Protein AF-A0A392UI89-F1 (afdb_monomer_lite)

Secondary structure (DSSP, 8-state):
---------S--TTHHHHHHHHHH----S-HHHHHHHHHHHTTEEEETTEEEEPPS----PPP-----

Sequence (68 aa):
MSLNINVIGDNNYWMTPIYNFLAHGTLPIEQKEAAVIRRRACAYVILDGKLYKRGFSIPLLKCVDEDT

Foldseek 3Di:
DDDPFPPDDDDDPLVVQLLCCQVPVDADPPPVRRVVSVVLNVQWHADPSDIGGNDPDPPPDPDDDPPD

pLDDT: mean 73.87, std 17.39, range [31.41, 92.19]

Radius of gyration: 15.83 Å; chains: 1; bounding box: 28×20×54 Å

Structure (mmCIF, N/CA/C/O backbone):
data_AF-A0A392UI89-F1
#
_entry.id   AF-A0A392UI89-F1
#
loop_
_atom_site.group_PDB
_atom_site.id
_atom_site.type_symbol
_atom_site.label_atom_id
_atom_site.label_alt_id
_atom_site.label_comp_id
_atom_site.label_asym_id
_atom_site.label_entity_id
_atom_site.label_seq_id
_atom_site.pdbx_PDB_ins_code
_atom_site.Cartn_x
_atom_site.Cartn_y
_atom_site.Cartn_z
_atom_site.occupancy
_atom_site.B_iso_or_equiv
_atom_site.auth_seq_id
_atom_site.auth_comp_id
_atom_site.auth_asym_id
_atom_site.auth_atom_id
_atom_site.pdbx_PDB_model_num
ATOM 1 N N . MET A 1 1 ? 16.664 -1.012 -16.393 1.00 36.72 1 MET A N 1
ATOM 2 C CA . MET A 1 1 ? 16.179 -0.144 -15.297 1.00 36.72 1 MET A CA 1
ATOM 3 C C . MET A 1 1 ? 15.905 -1.024 -14.095 1.00 36.72 1 MET A C 1
ATOM 5 O O . MET A 1 1 ? 14.929 -1.760 -14.104 1.00 36.72 1 MET A O 1
ATOM 9 N N . SER A 1 2 ? 16.804 -1.023 -13.115 1.00 31.41 2 SER A N 1
ATOM 10 C CA . SER A 1 2 ? 16.658 -1.855 -11.922 1.00 31.41 2 SER A CA 1
ATOM 11 C C . SER A 1 2 ? 15.721 -1.158 -10.942 1.00 31.41 2 SER A C 1
ATOM 13 O O . SER A 1 2 ? 16.043 -0.095 -10.410 1.00 31.41 2 SER A O 1
ATOM 15 N N . LEU A 1 3 ? 14.539 -1.739 -10.740 1.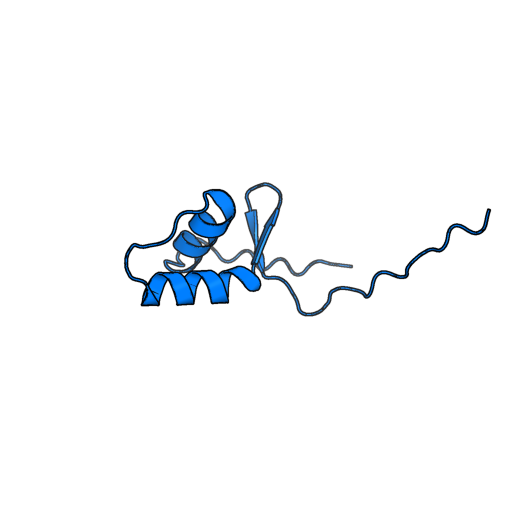00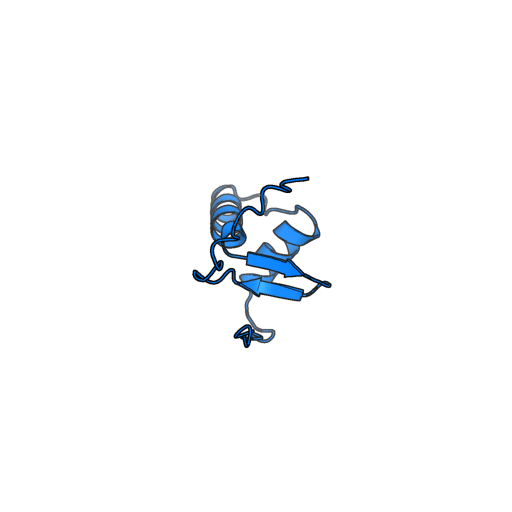 40.94 3 LEU A N 1
ATOM 16 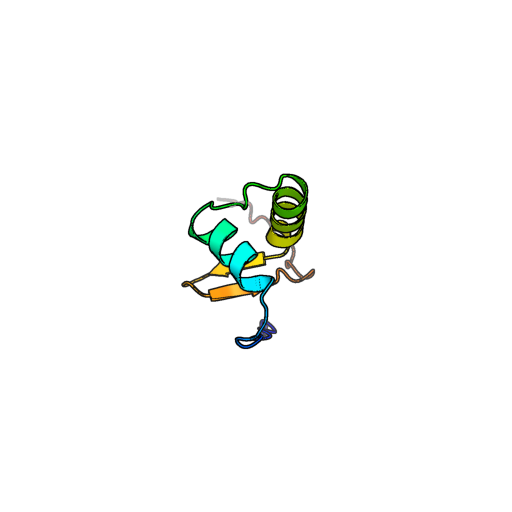C CA . LEU A 1 3 ? 13.639 -1.362 -9.659 1.00 40.94 3 LEU A CA 1
ATOM 17 C C . LEU A 1 3 ? 14.395 -1.656 -8.353 1.00 40.94 3 LEU A C 1
ATOM 19 O O . LEU A 1 3 ? 14.675 -2.815 -8.055 1.00 40.94 3 LEU A O 1
ATOM 23 N N . ASN A 1 4 ? 14.797 -0.625 -7.608 1.00 40.38 4 ASN A N 1
ATOM 24 C CA . ASN A 1 4 ? 15.412 -0.810 -6.293 1.00 40.38 4 ASN A CA 1
ATOM 25 C C . ASN A 1 4 ? 14.321 -1.275 -5.320 1.00 40.38 4 ASN A C 1
ATOM 27 O O . ASN A 1 4 ? 13.674 -0.476 -4.643 1.00 40.38 4 ASN A O 1
ATOM 31 N N . ILE A 1 5 ? 14.071 -2.583 -5.318 1.00 47.25 5 ILE A N 1
ATOM 32 C CA . ILE A 1 5 ? 13.146 -3.252 -4.412 1.00 47.25 5 ILE A CA 1
ATOM 33 C C . ILE A 1 5 ? 13.906 -3.458 -3.108 1.00 47.25 5 ILE A C 1
ATOM 35 O O . ILE A 1 5 ? 14.657 -4.417 -2.956 1.00 47.25 5 ILE A O 1
ATOM 39 N N . ASN A 1 6 ? 13.730 -2.537 -2.166 1.00 50.00 6 ASN A N 1
ATOM 40 C CA . ASN A 1 6 ? 14.195 -2.766 -0.808 1.00 50.00 6 ASN A CA 1
ATOM 41 C C . ASN A 1 6 ? 13.174 -3.702 -0.139 1.00 50.00 6 ASN A C 1
ATOM 43 O O . ASN A 1 6 ? 12.102 -3.258 0.276 1.00 50.00 6 ASN A O 1
ATOM 47 N N . VAL A 1 7 ? 13.454 -5.009 -0.136 1.00 48.03 7 VAL A N 1
ATOM 48 C CA . VAL A 1 7 ? 12.672 -6.007 0.610 1.00 48.03 7 VAL A CA 1
ATOM 49 C C . VAL A 1 7 ? 12.968 -5.782 2.091 1.00 48.03 7 VAL A C 1
ATOM 51 O O . VAL A 1 7 ? 14.018 -6.172 2.591 1.00 48.03 7 VAL A O 1
ATOM 54 N N . ILE A 1 8 ? 12.075 -5.081 2.784 1.00 53.34 8 ILE A N 1
ATOM 55 C CA . ILE A 1 8 ? 12.244 -4.753 4.202 1.00 53.34 8 ILE A CA 1
ATOM 56 C C . ILE A 1 8 ? 11.586 -5.876 5.011 1.00 53.34 8 ILE A C 1
ATOM 58 O O . ILE A 1 8 ? 10.365 -6.009 5.011 1.00 53.34 8 ILE A O 1
ATOM 62 N N . GLY A 1 9 ? 12.417 -6.710 5.638 1.00 42.44 9 GLY A N 1
ATOM 63 C CA . GLY A 1 9 ? 12.010 -7.915 6.358 1.00 42.44 9 GLY A CA 1
ATOM 64 C C . GLY A 1 9 ? 11.180 -7.667 7.625 1.00 42.44 9 GLY A C 1
ATOM 65 O O . GLY A 1 9 ? 11.472 -6.766 8.407 1.00 42.44 9 GLY A O 1
ATOM 66 N N . ASP A 1 10 ? 10.154 -8.508 7.765 1.00 45.34 10 ASP A N 1
ATOM 67 C CA . ASP A 1 10 ? 9.519 -9.164 8.928 1.00 45.34 10 ASP A CA 1
ATOM 68 C C . ASP A 1 10 ? 9.265 -8.444 10.273 1.00 45.34 10 ASP A C 1
ATOM 70 O O . ASP A 1 10 ? 8.413 -8.896 11.026 1.00 45.34 10 ASP A O 1
ATOM 74 N N . ASN A 1 11 ? 9.895 -7.312 10.603 1.00 47.19 11 ASN A N 1
ATOM 75 C CA . ASN A 1 11 ? 9.794 -6.712 11.949 1.00 47.19 11 ASN A CA 1
ATOM 76 C C . ASN A 1 11 ? 9.059 -5.358 12.000 1.00 47.19 11 ASN A C 1
ATOM 78 O O . ASN A 1 11 ? 9.188 -4.584 12.949 1.00 47.19 11 ASN A O 1
ATOM 82 N N . ASN A 1 12 ? 8.289 -5.025 10.963 1.00 56.44 12 ASN A N 1
ATOM 83 C CA . ASN A 1 12 ? 7.596 -3.743 10.883 1.00 56.44 12 ASN A CA 1
ATOM 84 C C . ASN A 1 12 ? 6.122 -3.887 11.257 1.00 56.44 12 ASN A C 1
ATOM 86 O O . ASN A 1 12 ? 5.262 -4.025 10.390 1.00 56.44 12 ASN A O 1
ATOM 90 N N . TYR A 1 13 ? 5.823 -3.723 12.548 1.00 57.56 13 TYR A N 1
ATOM 91 C CA . TYR A 1 13 ? 4.457 -3.614 13.084 1.00 57.56 13 TYR A CA 1
ATOM 92 C C . TYR A 1 13 ? 3.580 -2.601 12.322 1.00 57.56 13 TYR A C 1
ATOM 94 O O . TYR A 1 13 ? 2.364 -2.702 12.321 1.00 57.56 13 TYR A O 1
ATOM 102 N N . TRP A 1 14 ? 4.188 -1.624 11.639 1.00 59.47 14 TRP A N 1
ATOM 103 C CA . TRP A 1 14 ? 3.503 -0.641 10.798 1.00 59.47 14 TRP A CA 1
ATOM 104 C C . TRP A 1 14 ? 3.258 -1.090 9.346 1.00 59.47 14 TRP A C 1
ATOM 106 O O . TRP A 1 14 ? 2.386 -0.524 8.688 1.00 59.47 14 TRP A O 1
ATOM 116 N N . MET A 1 15 ? 4.006 -2.068 8.822 1.00 66.31 15 MET A N 1
ATOM 117 C CA . MET A 1 15 ? 3.780 -2.624 7.481 1.00 66.31 15 MET A CA 1
ATOM 118 C C . MET A 1 15 ? 2.569 -3.548 7.471 1.00 66.31 15 MET A C 1
ATOM 120 O O . MET A 1 15 ? 1.797 -3.494 6.521 1.00 66.31 15 MET A O 1
ATOM 124 N N . THR A 1 16 ? 2.352 -4.312 8.542 1.00 77.25 16 THR A N 1
ATOM 125 C CA . THR A 1 16 ? 1.183 -5.187 8.708 1.00 77.25 16 THR A CA 1
ATOM 126 C C . THR A 1 16 ? -0.158 -4.453 8.543 1.00 77.25 16 THR A C 1
ATOM 128 O O . THR A 1 16 ? -0.954 -4.873 7.707 1.00 77.25 16 THR A O 1
ATOM 131 N N . PRO A 1 17 ? -0.437 -3.324 9.227 1.00 85.00 17 PRO A N 1
ATOM 132 C CA . PRO A 1 17 ? -1.690 -2.597 9.046 1.00 85.00 17 PRO A CA 1
ATOM 133 C C . PRO A 1 17 ? -1.804 -1.922 7.674 1.00 85.00 17 PRO A C 1
ATOM 135 O O . PRO A 1 17 ? -2.910 -1.812 7.153 1.00 85.00 17 PRO A O 1
ATOM 138 N N . ILE A 1 18 ? -0.695 -1.505 7.047 1.00 88.62 18 ILE A N 1
ATOM 139 C CA . ILE A 1 18 ? -0.726 -0.976 5.670 1.00 88.62 18 ILE A CA 1
ATOM 140 C C . ILE A 1 18 ? -1.030 -2.092 4.668 1.00 88.62 18 ILE A C 1
ATOM 142 O O . ILE A 1 18 ? -1.845 -1.890 3.771 1.00 88.62 18 ILE A O 1
ATOM 146 N N . TYR A 1 19 ? -0.398 -3.257 4.821 1.00 87.50 19 TYR A N 1
ATOM 147 C CA . TYR A 1 19 ? -0.655 -4.427 3.991 1.00 87.50 19 TYR A CA 1
ATOM 148 C C . TYR A 1 19 ? -2.107 -4.867 4.132 1.00 87.50 19 TYR A C 1
ATOM 150 O O . TYR A 1 19 ? -2.801 -4.957 3.130 1.00 87.50 19 TYR A O 1
ATOM 158 N N . ASN A 1 20 ? -2.596 -5.042 5.361 1.00 88.44 20 ASN A N 1
ATOM 159 C CA . ASN A 1 20 ? -3.977 -5.443 5.614 1.00 88.44 20 ASN A CA 1
ATOM 160 C C . ASN A 1 20 ? -4.976 -4.423 5.058 1.00 88.44 20 ASN A C 1
ATOM 162 O O . ASN A 1 20 ? -5.982 -4.802 4.465 1.00 88.44 20 ASN A O 1
ATOM 166 N N . PHE A 1 21 ? -4.687 -3.127 5.181 1.00 91.25 21 PHE A N 1
ATOM 167 C CA . PHE A 1 21 ? -5.517 -2.097 4.568 1.00 91.25 21 PHE A CA 1
ATOM 168 C C . PHE A 1 21 ? -5.540 -2.196 3.036 1.00 91.25 21 PHE A C 1
ATOM 170 O O . PHE A 1 21 ? -6.611 -2.128 2.441 1.00 91.25 21 PHE A O 1
ATOM 177 N N . LEU A 1 22 ? -4.388 -2.386 2.387 1.00 89.00 22 LEU A N 1
ATOM 178 C CA . LEU A 1 22 ? -4.301 -2.469 0.925 1.00 89.00 22 LEU A CA 1
ATOM 179 C C . LEU A 1 22 ? -4.811 -3.806 0.355 1.00 89.00 22 LEU A C 1
ATOM 181 O O . LEU A 1 22 ? -5.376 -3.811 -0.734 1.00 89.00 22 LEU A O 1
ATOM 185 N N . ALA A 1 23 ? -4.615 -4.919 1.064 1.00 89.38 23 ALA A N 1
ATOM 186 C CA . ALA A 1 23 ? -4.995 -6.266 0.634 1.00 89.38 23 ALA A CA 1
ATOM 187 C C . ALA A 1 23 ? -6.449 -6.613 0.982 1.00 89.38 23 ALA A C 1
ATOM 189 O O . ALA A 1 23 ? -7.124 -7.287 0.208 1.00 89.38 23 ALA A O 1
ATOM 190 N N . HIS A 1 24 ? -6.926 -6.176 2.151 1.00 88.88 24 HIS A N 1
ATOM 191 C CA . HIS A 1 24 ? -8.206 -6.604 2.725 1.00 88.88 24 HIS A CA 1
ATOM 192 C C . HIS A 1 24 ? -9.166 -5.445 3.020 1.00 88.88 24 HIS A C 1
ATOM 194 O O . HIS A 1 24 ? -10.300 -5.683 3.425 1.00 88.88 24 HIS A O 1
ATOM 200 N N . GLY A 1 25 ? -8.741 -4.188 2.852 1.00 88.00 25 GLY A N 1
ATOM 201 C CA . GLY A 1 25 ? -9.576 -3.016 3.140 1.00 88.00 25 GLY A CA 1
ATOM 202 C C . GLY A 1 25 ? -9.824 -2.769 4.631 1.00 88.00 25 GLY A C 1
ATOM 203 O O . GLY A 1 25 ? -10.647 -1.929 4.989 1.00 88.00 25 GLY A O 1
ATOM 204 N N . THR A 1 26 ? -9.128 -3.479 5.519 1.00 87.81 26 THR A N 1
ATOM 205 C CA . THR A 1 26 ? -9.332 -3.378 6.968 1.00 87.81 26 THR A CA 1
ATOM 206 C C . THR A 1 26 ? -8.598 -2.182 7.562 1.00 87.81 26 THR A C 1
ATOM 208 O O . THR A 1 26 ? -7.412 -1.980 7.296 1.00 87.81 26 THR A O 1
ATOM 211 N N . LEU A 1 27 ? -9.284 -1.428 8.420 1.00 86.12 27 LEU A N 1
ATOM 212 C CA . LEU A 1 27 ? -8.719 -0.339 9.217 1.00 86.12 27 LEU A CA 1
ATOM 213 C C . LEU A 1 27 ? -9.005 -0.574 10.706 1.00 86.12 27 LEU A C 1
ATOM 215 O O . LEU A 1 27 ? -10.028 -1.176 11.039 1.00 86.12 27 LEU A O 1
ATOM 219 N N . PRO A 1 28 ? -8.135 -0.092 11.607 1.00 85.12 28 PRO A N 1
ATOM 220 C CA . PRO A 1 28 ? -8.414 -0.093 13.036 1.00 85.12 28 PRO A CA 1
ATOM 221 C C . PRO A 1 28 ? -9.598 0.824 13.367 1.00 85.12 28 PRO A C 1
ATOM 223 O O . PRO A 1 28 ? -9.894 1.781 12.650 1.00 85.12 28 PRO A O 1
ATOM 226 N N 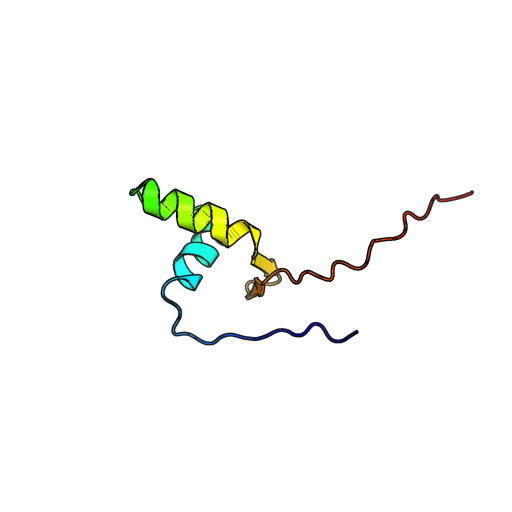. ILE A 1 29 ? -10.256 0.535 14.492 1.00 86.38 29 ILE A N 1
ATOM 227 C CA . ILE A 1 29 ? -11.426 1.281 14.987 1.00 86.38 29 ILE A CA 1
ATOM 228 C C . ILE A 1 29 ? -11.037 2.710 15.399 1.00 86.38 29 ILE A C 1
ATOM 230 O O . ILE A 1 29 ? -11.830 3.645 15.274 1.00 86.38 29 ILE A O 1
ATOM 234 N N . GLU A 1 30 ? -9.804 2.903 15.874 1.00 91.88 30 GLU A N 1
ATOM 235 C CA . GLU A 1 30 ? -9.310 4.222 16.246 1.00 91.88 30 GLU A CA 1
ATOM 236 C C . GLU A 1 30 ? -9.131 5.103 15.001 1.00 91.88 30 GLU A C 1
ATOM 238 O O . GLU A 1 30 ? -8.248 4.884 14.170 1.00 91.88 30 GLU A O 1
ATOM 243 N N . GLN A 1 31 ? -9.940 6.160 14.895 1.00 90.44 31 GLN A N 1
ATOM 244 C CA . GLN A 1 31 ? -9.930 7.070 13.743 1.00 90.44 31 GLN A CA 1
ATOM 245 C C . GLN A 1 31 ? -8.560 7.708 13.481 1.00 90.44 31 GLN A C 1
ATOM 247 O O . GLN A 1 31 ? -8.188 7.939 12.328 1.00 90.44 31 GLN A O 1
ATOM 252 N N . LYS A 1 32 ? -7.797 7.990 14.542 1.00 90.44 32 LYS A N 1
ATOM 253 C CA . LYS A 1 32 ? -6.458 8.574 14.439 1.00 90.44 32 LYS A CA 1
ATOM 254 C C . LYS A 1 32 ? -5.483 7.589 13.797 1.00 90.44 32 LYS A C 1
ATOM 256 O O . LYS A 1 32 ? -4.792 7.953 12.844 1.00 90.44 32 LYS A O 1
ATOM 261 N N . GLU A 1 33 ? -5.469 6.344 14.259 1.00 87.38 33 GLU A N 1
ATOM 262 C CA . GLU A 1 33 ? -4.652 5.285 13.672 1.00 87.38 33 GLU A CA 1
ATOM 263 C C . GLU A 1 33 ? -5.076 4.970 12.227 1.00 87.38 33 GLU A C 1
ATOM 265 O O . GLU A 1 33 ? -4.231 4.906 11.329 1.00 87.38 33 GLU A O 1
ATOM 270 N N . ALA A 1 34 ? -6.384 4.904 11.959 1.00 90.00 34 ALA A N 1
ATOM 271 C CA . ALA A 1 34 ? -6.918 4.686 10.617 1.00 90.00 34 ALA A CA 1
ATOM 272 C C . ALA A 1 34 ? -6.483 5.788 9.633 1.00 90.00 34 ALA A C 1
ATOM 274 O O . ALA A 1 34 ? -6.080 5.502 8.502 1.00 90.00 34 ALA A O 1
ATOM 275 N N . ALA A 1 35 ? -6.502 7.054 10.058 1.00 92.19 35 ALA A N 1
ATOM 276 C CA . ALA A 1 35 ? -6.034 8.173 9.242 1.00 92.19 35 ALA A CA 1
ATOM 277 C C . ALA A 1 35 ? -4.528 8.083 8.937 1.00 92.19 35 ALA A C 1
ATOM 279 O O . ALA A 1 35 ? -4.105 8.351 7.806 1.00 92.19 35 ALA A O 1
ATOM 280 N N . VAL A 1 36 ? -3.717 7.669 9.916 1.00 90.56 36 VAL A N 1
ATOM 281 C CA . VAL A 1 36 ? -2.273 7.453 9.733 1.00 90.56 36 VAL A CA 1
ATOM 282 C C . VAL A 1 36 ? -2.016 6.336 8.722 1.00 90.56 36 VAL A C 1
ATOM 284 O O . VAL A 1 36 ? -1.200 6.522 7.813 1.00 90.56 36 VAL A O 1
ATOM 287 N N . ILE A 1 37 ? -2.724 5.210 8.836 1.00 90.88 37 ILE A N 1
ATOM 288 C CA . ILE A 1 37 ? -2.593 4.075 7.913 1.00 90.88 37 ILE A CA 1
ATOM 289 C C . ILE A 1 37 ? -2.975 4.494 6.498 1.00 90.88 37 ILE A C 1
ATOM 291 O O . ILE A 1 37 ? -2.176 4.298 5.584 1.00 90.88 37 ILE A O 1
ATOM 295 N N . ARG A 1 38 ? -4.123 5.160 6.316 1.00 90.50 38 ARG A N 1
ATOM 296 C CA . ARG A 1 38 ? -4.558 5.665 5.003 1.00 90.50 38 ARG A CA 1
ATOM 297 C C . ARG A 1 38 ? -3.507 6.571 4.367 1.00 90.50 38 ARG A C 1
ATOM 299 O O . ARG A 1 38 ? -3.140 6.373 3.212 1.00 90.50 38 ARG A O 1
ATOM 306 N N . ARG A 1 39 ? -2.983 7.538 5.128 1.00 91.06 39 ARG A N 1
ATOM 307 C CA . ARG A 1 39 ? -1.976 8.484 4.628 1.00 91.06 39 ARG A CA 1
ATOM 308 C C . ARG A 1 39 ? -0.686 7.781 4.215 1.00 91.06 39 ARG A C 1
ATOM 310 O O . ARG A 1 39 ? -0.105 8.128 3.190 1.00 91.06 39 ARG A O 1
ATOM 317 N N . ARG A 1 40 ? -0.231 6.806 5.006 1.00 88.12 40 ARG A N 1
ATOM 318 C CA . ARG A 1 40 ? 0.980 6.037 4.697 1.00 88.12 40 ARG A CA 1
ATOM 319 C C . ARG A 1 40 ? 0.767 5.104 3.510 1.00 88.12 40 ARG A C 1
ATOM 321 O O . ARG A 1 40 ? 1.649 5.031 2.662 1.00 88.12 40 ARG A O 1
ATOM 328 N N . ALA A 1 41 ? -0.389 4.451 3.417 1.00 90.31 41 ALA A N 1
ATOM 329 C CA . ALA A 1 41 ? -0.725 3.511 2.352 1.00 90.31 41 ALA A CA 1
ATOM 330 C C . ALA A 1 41 ? -0.658 4.136 0.950 1.00 90.31 41 ALA A C 1
ATOM 332 O O . ALA A 1 41 ? -0.286 3.447 0.007 1.00 90.31 41 ALA A O 1
ATOM 333 N N . CYS A 1 42 ? -0.894 5.448 0.813 1.00 88.25 42 CYS A N 1
ATOM 334 C CA . CYS A 1 42 ? -0.718 6.173 -0.453 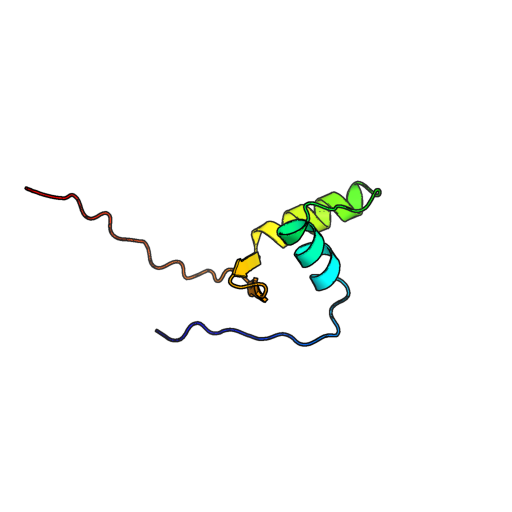1.00 88.25 42 CYS A CA 1
ATOM 335 C C . CYS A 1 42 ? 0.695 6.052 -1.055 1.00 88.25 42 CYS A C 1
ATOM 337 O O . CYS A 1 42 ? 0.859 6.207 -2.266 1.00 88.25 42 CYS A O 1
ATOM 339 N N . ALA A 1 43 ? 1.709 5.791 -0.223 1.00 87.00 43 ALA A N 1
ATOM 340 C CA . ALA A 1 43 ? 3.093 5.598 -0.641 1.00 87.00 43 ALA A CA 1
ATOM 341 C C . ALA A 1 43 ? 3.439 4.131 -0.945 1.00 87.00 43 ALA A C 1
ATOM 343 O O . ALA A 1 43 ? 4.602 3.843 -1.212 1.00 87.00 43 ALA A O 1
ATOM 344 N N . TYR A 1 44 ? 2.477 3.206 -0.899 1.00 87.19 44 TYR A N 1
ATOM 345 C CA . TYR A 1 44 ? 2.701 1.781 -1.134 1.00 87.19 44 TYR A CA 1
ATOM 346 C C . TYR A 1 44 ? 1.736 1.215 -2.184 1.00 87.19 44 TYR A C 1
ATOM 348 O O . TYR A 1 44 ? 0.735 1.830 -2.551 1.00 87.19 44 TYR A O 1
ATOM 356 N N . VAL A 1 45 ? 2.075 0.046 -2.718 1.00 87.44 45 VAL A N 1
ATOM 357 C CA . VAL A 1 45 ? 1.241 -0.746 -3.628 1.00 87.44 45 VAL A CA 1
ATOM 358 C C . VAL A 1 45 ? 1.509 -2.228 -3.384 1.00 87.44 45 VAL A C 1
ATOM 360 O O . VAL A 1 45 ? 2.627 -2.594 -3.026 1.00 87.44 45 VAL A O 1
ATOM 363 N N . ILE A 1 46 ? 0.497 -3.074 -3.567 1.00 86.56 46 ILE A N 1
ATOM 364 C CA . ILE A 1 46 ? 0.671 -4.528 -3.575 1.00 86.56 46 ILE A CA 1
ATOM 365 C C . ILE A 1 46 ? 0.769 -4.987 -5.028 1.00 86.56 46 ILE A C 1
ATOM 367 O O . ILE A 1 46 ? -0.118 -4.697 -5.828 1.00 86.56 46 ILE A O 1
ATOM 371 N N . LEU A 1 47 ? 1.849 -5.690 -5.362 1.00 83.12 47 LEU A N 1
ATOM 372 C CA . LEU A 1 47 ? 2.044 -6.350 -6.652 1.00 83.12 47 LEU A CA 1
ATOM 373 C C . LEU A 1 47 ? 2.408 -7.806 -6.370 1.00 83.12 47 LEU A C 1
ATOM 375 O O . LEU A 1 47 ? 3.312 -8.061 -5.580 1.00 83.12 47 LEU A O 1
ATOM 379 N N . ASP A 1 48 ? 1.684 -8.750 -6.972 1.00 86.00 48 ASP A N 1
ATOM 380 C CA . ASP A 1 48 ? 1.919 -10.191 -6.784 1.00 86.00 48 ASP A CA 1
ATOM 381 C C . ASP A 1 48 ? 2.008 -10.607 -5.295 1.00 86.00 48 ASP A C 1
ATOM 383 O O . ASP A 1 48 ? 2.943 -11.262 -4.840 1.00 86.00 48 ASP A O 1
ATOM 387 N N . GLY A 1 49 ? 1.073 -10.101 -4.482 1.00 81.75 49 GLY A N 1
ATOM 388 C CA . GLY A 1 49 ? 1.006 -10.380 -3.042 1.00 81.75 49 GLY A CA 1
ATOM 389 C C . GLY A 1 49 ? 2.103 -9.731 -2.187 1.00 81.75 49 GLY A C 1
ATOM 390 O O . GLY A 1 49 ? 2.072 -9.878 -0.965 1.00 81.75 49 GLY A O 1
ATOM 391 N N . LYS A 1 50 ? 3.040 -8.983 -2.784 1.00 81.62 50 LYS A N 1
ATOM 392 C CA . LYS A 1 50 ? 4.163 -8.329 -2.096 1.00 81.62 50 LYS A CA 1
ATOM 393 C C . LYS A 1 50 ? 3.956 -6.821 -2.009 1.00 81.62 50 LYS A C 1
ATOM 395 O O . LYS A 1 50 ? 3.476 -6.188 -2.947 1.00 81.62 50 LYS A O 1
ATOM 400 N N . LEU A 1 51 ? 4.332 -6.237 -0.872 1.00 82.75 51 LEU A N 1
ATOM 401 C CA . LEU A 1 51 ? 4.218 -4.801 -0.626 1.00 82.75 51 LEU A CA 1
ATOM 402 C C . LEU A 1 51 ? 5.439 -4.054 -1.174 1.00 82.75 51 LEU A C 1
ATOM 404 O O . LEU A 1 51 ? 6.573 -4.339 -0.794 1.00 82.75 51 LEU A O 1
ATOM 408 N N . TYR A 1 52 ? 5.202 -3.045 -2.006 1.00 82.31 52 TYR A N 1
ATOM 409 C CA . TYR A 1 52 ? 6.232 -2.186 -2.584 1.00 82.31 52 TYR A CA 1
ATOM 410 C C . TYR A 1 52 ? 6.005 -0.738 -2.181 1.00 82.31 52 TYR A C 1
ATOM 412 O O . TYR A 1 52 ? 4.877 -0.249 -2.189 1.00 82.31 52 TYR A O 1
ATOM 420 N N . LYS A 1 53 ? 7.088 -0.022 -1.872 1.00 85.69 53 LYS A N 1
ATOM 421 C CA . LYS A 1 53 ? 7.047 1.429 -1.689 1.00 85.69 53 LYS A CA 1
ATOM 422 C C . LYS A 1 53 ? 7.094 2.107 -3.058 1.00 85.69 53 LYS A C 1
ATOM 424 O O . LYS A 1 53 ? 7.990 1.834 -3.854 1.00 85.69 53 LYS A O 1
ATOM 429 N N . ARG A 1 54 ? 6.157 3.013 -3.321 1.00 81.50 54 ARG A N 1
ATOM 430 C CA . ARG A 1 54 ? 6.165 3.875 -4.505 1.00 81.50 54 ARG A CA 1
ATOM 431 C C . ARG A 1 54 ? 7.389 4.789 -4.431 1.00 81.50 54 ARG A C 1
ATOM 433 O O . ARG A 1 54 ? 7.552 5.548 -3.474 1.00 81.50 54 ARG A O 1
ATOM 440 N N . GLY A 1 55 ? 8.270 4.680 -5.419 1.00 75.19 55 GLY A N 1
ATOM 441 C CA . GLY A 1 55 ? 9.378 5.613 -5.608 1.00 75.19 55 GLY A CA 1
ATOM 442 C C . GLY A 1 55 ? 8.906 6.915 -6.261 1.00 75.19 55 GLY A C 1
ATOM 443 O O . GLY A 1 55 ? 7.869 6.944 -6.915 1.00 75.19 55 GLY A O 1
ATOM 444 N N . PHE A 1 56 ? 9.693 7.985 -6.115 1.00 61.75 56 PHE A N 1
ATOM 445 C CA . PHE A 1 56 ? 9.461 9.273 -6.792 1.00 61.75 56 PHE A CA 1
ATOM 446 C C . PHE A 1 56 ? 9.700 9.223 -8.310 1.00 61.75 56 PHE A C 1
ATOM 448 O O . PHE A 1 56 ? 9.315 10.135 -9.031 1.00 61.75 56 PHE A O 1
ATOM 455 N N . SER A 1 57 ? 10.321 8.157 -8.810 1.00 62.69 57 SER A N 1
ATOM 456 C CA . SER A 1 57 ? 10.631 7.984 -10.225 1.00 62.69 57 SER A CA 1
ATOM 457 C C . SER A 1 57 ? 9.533 7.173 -10.904 1.00 62.69 57 SER A C 1
ATOM 459 O O . SER A 1 57 ? 9.729 6.004 -11.226 1.00 62.69 57 SER A O 1
ATOM 461 N N . ILE A 1 58 ? 8.364 7.781 -11.106 1.00 59.88 58 ILE A N 1
ATOM 462 C CA . ILE A 1 58 ? 7.484 7.332 -12.186 1.00 59.88 58 ILE A CA 1
ATOM 463 C C . ILE A 1 58 ? 8.120 7.918 -13.451 1.00 59.88 58 ILE A C 1
ATOM 465 O O . ILE A 1 58 ? 8.114 9.144 -13.584 1.00 59.88 58 ILE A O 1
ATOM 469 N N . PRO A 1 59 ? 8.745 7.128 -14.346 1.00 64.75 59 PRO A N 1
ATOM 470 C CA . PRO A 1 59 ? 9.078 7.661 -15.658 1.00 64.75 59 PRO A CA 1
ATOM 471 C C . PRO A 1 59 ? 7.775 8.195 -16.257 1.00 64.75 59 PRO A C 1
ATOM 473 O O . PRO A 1 59 ? 6.790 7.460 -16.316 1.00 64.75 59 PRO A O 1
ATOM 476 N N . LEU A 1 60 ? 7.746 9.485 -16.609 1.00 61.72 60 LEU A N 1
ATOM 477 C CA . LEU A 1 60 ? 6.593 10.089 -17.270 1.00 61.72 60 LEU A CA 1
ATOM 478 C C . LEU A 1 60 ? 6.295 9.234 -18.503 1.00 61.72 60 LEU A C 1
ATOM 480 O O . LEU A 1 60 ? 7.122 9.147 -19.412 1.00 61.72 60 LEU A O 1
ATOM 484 N N . LEU A 1 61 ? 5.162 8.531 -18.487 1.00 62.94 61 LEU A N 1
ATOM 485 C CA . LEU A 1 61 ? 4.737 7.739 -19.629 1.00 62.94 61 LEU A CA 1
ATOM 486 C C . LEU A 1 61 ? 4.495 8.722 -20.775 1.00 62.94 61 LEU A C 1
ATOM 488 O O . LEU A 1 61 ? 3.709 9.658 -20.639 1.00 62.94 61 LEU A O 1
ATOM 492 N N . LYS A 1 62 ? 5.210 8.540 -21.887 1.00 60.91 62 LYS A N 1
ATOM 493 C CA . LYS A 1 62 ? 4.922 9.260 -23.125 1.00 60.91 62 LYS A CA 1
ATOM 494 C C . LYS A 1 62 ? 3.569 8.751 -23.623 1.00 60.91 62 LYS A C 1
ATOM 496 O O . LYS A 1 62 ? 3.447 7.558 -23.892 1.00 60.91 62 LYS A O 1
ATOM 501 N N . CYS A 1 63 ? 2.573 9.628 -23.734 1.00 66.75 63 CYS A N 1
ATOM 502 C CA . CYS A 1 63 ? 1.365 9.314 -24.490 1.00 66.75 63 CYS A CA 1
ATOM 503 C C . CYS A 1 63 ? 1.796 9.034 -25.932 1.00 66.75 63 CYS A C 1
ATOM 505 O O . CYS A 1 63 ? 2.418 9.884 -26.572 1.00 66.75 63 CYS A O 1
ATOM 507 N N . VAL A 1 64 ? 1.555 7.816 -26.401 1.00 73.25 64 VAL A N 1
ATOM 508 C CA . VAL A 1 64 ? 1.593 7.508 -27.826 1.00 73.25 64 VAL A CA 1
ATOM 509 C C . VAL A 1 64 ? 0.201 7.822 -28.349 1.00 73.25 64 VAL A C 1
ATOM 511 O O . VAL A 1 64 ? -0.749 7.125 -28.010 1.00 73.25 64 VAL A O 1
ATOM 514 N N . ASP A 1 65 ? 0.080 8.923 -29.087 1.00 67.12 65 ASP A N 1
ATOM 515 C CA . ASP A 1 65 ? -1.031 9.074 -30.019 1.00 67.12 65 ASP A CA 1
ATOM 516 C C . ASP A 1 65 ? -0.795 8.049 -31.131 1.00 67.12 65 ASP A C 1
ATOM 518 O O . ASP A 1 65 ? 0.293 7.981 -31.713 1.00 67.12 65 ASP A O 1
ATOM 522 N N . GLU A 1 66 ? -1.778 7.181 -31.338 1.00 69.88 66 GLU A N 1
ATOM 523 C CA . GLU A 1 66 ? -1.819 6.279 -32.479 1.00 69.88 66 GLU A CA 1
ATOM 524 C C . GLU A 1 66 ? -2.184 7.124 -33.704 1.00 69.88 66 GLU A C 1
ATOM 526 O O . GLU A 1 66 ? -3.352 7.273 -34.055 1.00 69.88 66 GLU A O 1
ATOM 531 N N . ASP A 1 67 ? -1.182 7.733 -34.338 1.00 64.75 67 ASP A N 1
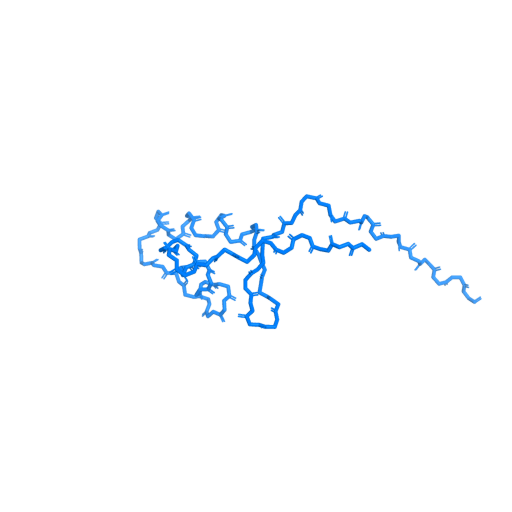ATOM 532 C CA . ASP A 1 67 ? -1.333 8.191 -35.715 1.00 64.75 67 ASP A CA 1
ATOM 533 C C . ASP A 1 67 ? -1.361 6.942 -36.609 1.00 64.75 67 ASP A C 1
ATOM 535 O O . ASP A 1 67 ? -0.310 6.393 -36.930 1.00 64.75 67 ASP A O 1
ATOM 539 N N . THR A 1 68 ? -2.585 6.485 -36.899 1.00 45.03 68 THR A N 1
ATOM 540 C CA . THR A 1 68 ? -3.055 5.728 -38.085 1.00 45.03 68 THR A CA 1
ATOM 541 C C . THR A 1 68 ? -2.057 4.815 -38.809 1.00 45.03 68 THR A C 1
ATOM 543 O O . THR A 1 68 ? -1.118 5.323 -39.462 1.00 45.03 68 THR A O 1
#

Organism: NCBI:txid97028